Protein 4N68 (pdb70)

Solvent-accessible surface area: 5818 Å² total; per-residue (Å²): 149,6,72,23,23,4,80,97,15,129,21,71,28,69,37,69,37,52,0,52,0,31,13,94,108,14,125,159,107,68,22,213,37,74,0,8,15,0,10,18,14,61,64,185,56,138,96,147,63,38,84,80,45,111,10,170,36,144,68,40,96,21,79,4,89,72,14,84,33,85,15,72,4,26,0,23,0,79,0,21,34,88,77,29,98,5,58,80,7,92,88,26,53,14,56,3,103,140,144

GO terms:
  GO:0005576 extracellular region (C, TAS)
  GO:0005886 plasma membrane (C, TAS)

Structure (mmCIF, N/CA/C/O backbone):
data_4N68
#
_entry.id   4N68
#
_cell.length_a   34.490
_cell.length_b   46.410
_cell.length_c   55.294
_cell.angle_alpha   90.000
_cell.angle_b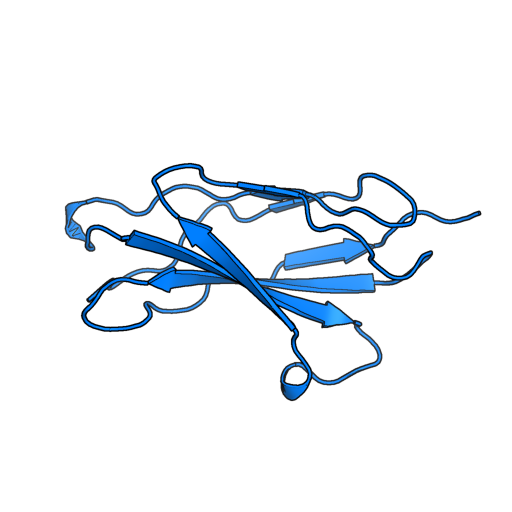eta   98.350
_cell.angle_gamma   90.000
#
_symmetry.space_group_name_H-M   'I 1 2 1'
#
loop_
_entity.id
_entity.type
_entity.pdbx_description
1 polymer Contactin-5
2 non-polymer 'SULFATE ION'
3 water water
#
loop_
_atom_site.group_PDB
_atom_site.id
_atom_site.type_symbol
_atom_site.label_atom_id
_atom_site.label_alt_id
_atom_site.label_comp_id
_atom_site.label_asym_id
_atom_site.label_entity_id
_atom_site.label_seq_id
_atom_site.pdbx_PDB_ins_code
_atom_site.Cartn_x
_atom_site.Cartn_y
_atom_site.Cartn_z
_atom_site.occupancy
_atom_site.B_iso_or_equiv
_atom_site.auth_seq_id
_atom_site.auth_comp_id
_atom_site.auth_asym_id
_atom_site.auth_atom_id
_atom_site.pdbx_PDB_model_num
ATOM 1 N N . GLU A 1 9 ? 29.542 -8.184 8.340 1.00 28.46 874 GLU A N 1
ATOM 2 C CA . GLU A 1 9 ? 28.100 -8.069 8.107 1.00 38.48 874 GLU A CA 1
ATOM 3 C C . GLU A 1 9 ? 27.288 -8.676 9.256 1.00 30.94 874 GLU A C 1
ATOM 4 O O . GLU A 1 9 ? 27.520 -9.814 9.637 1.00 32.52 874 GLU A O 1
ATOM 10 N N . PRO A 1 10 ? 26.342 -7.914 9.833 1.00 23.27 875 PRO A N 1
ATOM 11 C CA . PRO A 1 10 ? 25.590 -8.524 10.943 1.00 26.05 875 PRO A CA 1
ATOM 12 C C . PRO A 1 10 ? 24.760 -9.717 10.471 1.00 23.86 875 PRO A C 1
ATOM 13 O O . PRO A 1 10 ? 24.070 -9.605 9.456 1.00 20.62 875 PRO A O 1
ATOM 17 N N . SER A 1 11 ? 24.843 -10.838 11.186 1.00 20.30 876 SER A N 1
ATOM 18 C CA . SER A 1 11 ? 24.204 -12.073 10.735 1.00 18.17 876 SER A CA 1
ATOM 19 C C . SER A 1 11 ? 22.872 -12.379 11.415 1.00 21.94 876 SER A C 1
ATOM 20 O O . SER A 1 11 ? 22.141 -13.284 10.992 1.00 22.43 876 SER A O 1
ATOM 23 N N . ALA A 1 12 ? 22.561 -11.642 12.475 1.00 16.56 877 ALA A N 1
ATOM 24 C CA . ALA A 1 12 ? 21.356 -11.909 13.235 1.00 14.87 877 ALA A CA 1
ATOM 25 C C . ALA A 1 12 ? 20.649 -10.605 13.529 1.00 13.41 877 ALA A C 1
ATOM 26 O O . ALA A 1 12 ? 21.262 -9.533 13.488 1.00 14.70 877 ALA A O 1
ATOM 28 N N . ALA A 1 13 ? 19.361 -10.718 13.804 1.00 12.96 878 ALA A N 1
ATOM 29 C CA . ALA A 1 13 ? 18.532 -9.594 14.208 1.00 11.75 878 ALA A CA 1
ATOM 30 C C . ALA A 1 13 ? 18.607 -9.430 15.711 1.00 11.18 878 ALA A C 1
ATOM 31 O O . ALA A 1 13 ? 18.946 -10.370 16.425 1.00 13.70 878 ALA A O 1
ATOM 33 N N . PRO A 1 14 ? 18.305 -8.227 16.206 1.00 11.09 879 PRO A N 1
ATOM 34 C CA . PRO A 1 14 ? 18.220 -8.087 17.653 1.00 12.98 879 PRO A CA 1
ATOM 35 C C . PRO A 1 14 ? 17.005 -8.843 18.162 1.00 12.89 879 PRO A C 1
ATOM 36 O O . PRO A 1 14 ? 16.075 -9.092 17.391 1.00 13.96 879 PRO A O 1
ATOM 40 N N . THR A 1 15 ? 17.049 -9.251 19.421 1.00 13.42 880 THR A N 1
ATOM 41 C CA . THR A 1 15 ? 15.979 -10.041 20.017 1.00 12.20 880 THR A CA 1
ATOM 42 C C . THR A 1 15 ? 15.338 -9.247 21.152 1.00 12.16 880 THR A C 1
ATOM 43 O O . THR A 1 15 ? 15.787 -8.148 21.469 1.00 16.18 880 THR A O 1
ATOM 47 N N . ASP A 1 16 ? 14.306 -9.826 21.764 1.00 13.30 881 ASP A N 1
ATOM 48 C CA . ASP A 1 16 ? 13.593 -9.216 22.878 1.00 17.35 881 ASP A CA 1
ATOM 49 C C . ASP A 1 16 ? 13.095 -7.820 22.525 1.00 14.80 881 ASP A C 1
ATOM 50 O O . ASP A 1 16 ? 13.138 -6.901 23.342 1.00 14.46 881 ASP A O 1
ATOM 55 N N . VAL A 1 17 ? 12.616 -7.666 21.298 1.00 10.90 882 VAL A N 1
ATOM 56 C CA . VAL A 1 17 ? 12.219 -6.351 20.826 1.00 11.47 882 VAL A CA 1
ATOM 57 C C . VAL A 1 17 ? 10.853 -6.009 21.388 1.00 13.83 882 VAL A C 1
ATOM 58 O O . VAL A 1 17 ? 9.922 -6.833 21.384 1.00 12.43 882 VAL A O 1
ATOM 62 N N . LYS A 1 18 ? 10.743 -4.786 21.897 1.00 10.63 883 LYS A N 1
ATOM 63 C CA . LYS A 1 18 ? 9.540 -4.351 22.575 1.00 12.20 883 LYS A CA 1
ATOM 64 C C . LYS A 1 18 ? 9.247 -2.934 22.140 1.00 13.47 883 LYS A C 1
ATOM 65 O O . LYS A 1 18 ? 10.174 -2.123 22.011 1.00 12.85 883 LYS A O 1
ATOM 71 N N . ALA A 1 19 ? 7.972 -2.638 21.894 1.00 13.62 884 ALA A N 1
ATOM 72 C CA . ALA A 1 19 ? 7.560 -1.257 21.634 1.00 10.85 884 ALA A CA 1
ATOM 73 C C . ALA A 1 19 ? 6.591 -0.823 22.718 1.00 13.86 884 ALA A C 1
ATOM 74 O O . ALA A 1 19 ? 5.649 -1.553 23.015 1.00 13.26 884 ALA A O 1
ATOM 76 N N . THR A 1 20 ? 6.816 0.354 23.308 1.00 8.43 885 THR A N 1
ATOM 77 C CA . THR A 1 20 ? 6.029 0.783 24.462 1.00 9.55 885 THR A CA 1
ATOM 78 C C . THR A 1 20 ? 5.494 2.188 24.245 1.00 13.10 885 THR A C 1
ATOM 79 O O . THR A 1 20 ? 6.258 3.105 23.947 1.00 11.25 885 THR A O 1
ATOM 83 N N A SER A 1 21 ? 4.186 2.353 24.400 0.77 14.30 886 SER A N 1
ATOM 84 N N B SER A 1 21 ?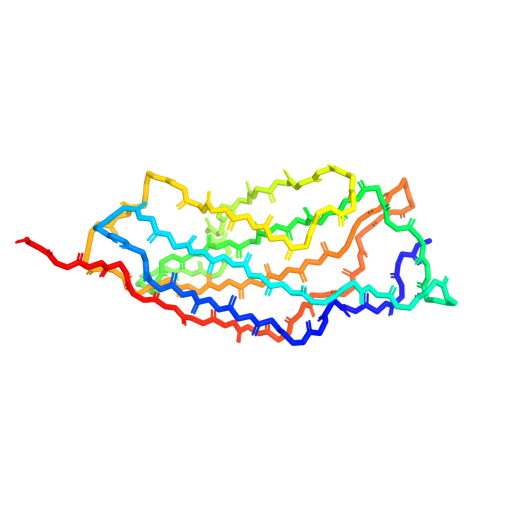 4.186 2.361 24.395 0.23 14.14 886 SER A N 1
ATOM 85 C CA A SER A 1 21 ? 3.566 3.664 24.229 0.77 13.64 886 SER A CA 1
ATOM 86 C CA B SER A 1 21 ? 3.570 3.672 24.218 0.23 14.89 886 SER A CA 1
ATOM 87 C C A SER A 1 21 ? 4.000 4.606 25.345 0.77 17.30 886 SER A C 1
ATOM 88 C C B SER A 1 21 ? 3.971 4.619 25.343 0.23 16.66 886 SER A C 1
ATOM 89 O O A SER A 1 21 ? 3.933 4.251 26.520 0.77 18.79 886 SER A O 1
ATOM 90 O O B SER A 1 21 ? 3.846 4.281 26.519 0.23 18.80 886 SER A O 1
ATOM 95 N N . VAL A 1 22 ? 4.452 5.804 24.982 1.00 15.33 887 VAL A N 1
ATOM 96 C CA . VAL A 1 22 ? 4.905 6.767 25.972 1.00 15.17 887 VAL A CA 1
ATOM 97 C C . VAL A 1 22 ? 3.947 7.953 26.117 1.00 15.61 887 VAL A C 1
ATOM 98 O O . VAL A 1 22 ? 3.610 8.364 27.230 1.00 17.56 887 VAL A O 1
ATOM 102 N N . SER A 1 23 ? 3.508 8.498 24.991 1.00 17.26 888 SER A N 1
ATOM 103 C CA . SER A 1 23 ? 2.647 9.679 25.007 1.00 15.36 888 SER A CA 1
ATOM 104 C C . SER A 1 23 ? 1.887 9.798 23.699 1.00 14.91 888 SER A C 1
ATOM 105 O O . SER A 1 23 ? 1.912 8.887 22.874 1.00 13.23 888 SER A O 1
ATOM 108 N N . VAL A 1 24 ? 1.206 10.923 23.499 1.00 11.29 889 VAL A N 1
ATOM 109 C CA . VAL A 1 24 ? 0.514 11.126 22.237 1.00 11.13 889 VAL A CA 1
ATOM 110 C C . VAL A 1 24 ? 1.460 11.164 21.033 1.00 15.87 889 VAL A C 1
ATOM 111 O O . VAL A 1 24 ? 1.021 11.005 19.902 1.00 15.84 889 VAL A O 1
ATOM 115 N N . SER A 1 25 ? 2.754 11.385 21.254 1.00 12.04 890 SER A N 1
ATOM 116 C CA . SER A 1 25 ? 3.663 11.529 20.122 1.00 11.06 890 SER A CA 1
ATOM 117 C C . SER A 1 25 ? 4.954 10.737 20.251 1.00 10.00 890 SER A C 1
ATOM 118 O O . SER A 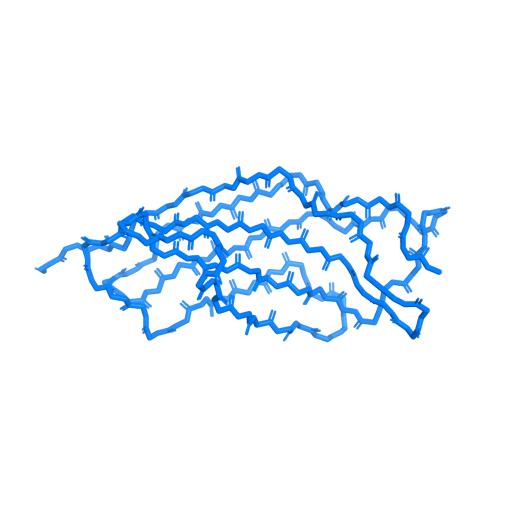1 25 ? 5.860 10.902 19.439 1.00 10.33 890 SER A O 1
ATOM 121 N N A GLU A 1 26 ? 5.038 9.887 21.267 0.66 11.83 891 GLU A N 1
ATOM 122 N N B GLU A 1 26 ? 5.030 9.874 21.261 0.34 12.22 891 GLU A N 1
ATOM 123 C CA A GLU A 1 26 ? 6.271 9.139 21.523 0.66 9.09 891 GLU A CA 1
ATOM 124 C CA B GLU A 1 26 ? 6.273 9.163 21.571 0.34 12.47 891 GLU A CA 1
ATOM 125 C C A GLU A 1 26 ? 6.031 7.662 21.761 0.66 11.61 891 GLU A C 1
ATOM 126 C C B GLU A 1 26 ? 6.068 7.670 21.821 0.34 11.60 891 GLU A C 1
ATOM 127 O O A GLU A 1 26 ? 5.072 7.276 22.426 0.66 10.26 891 GLU A O 1
ATOM 128 O O B GLU A 1 26 ? 5.150 7.278 22.539 0.34 10.57 891 GLU A O 1
ATOM 139 N N . ILE A 1 27 ? 6.940 6.848 21.235 1.00 9.44 892 ILE A N 1
ATOM 140 C CA . ILE A 1 27 ? 6.938 5.402 21.464 1.00 9.85 892 ILE A CA 1
ATOM 141 C C . ILE A 1 27 ? 8.380 4.967 21.698 1.00 9.48 892 ILE A C 1
ATOM 142 O O . ILE A 1 27 ? 9.267 5.382 20.965 1.00 10.27 892 ILE A O 1
ATOM 147 N N . LEU A 1 28 ? 8.590 4.162 22.738 1.00 9.79 893 LEU A N 1
ATOM 148 C CA . LEU A 1 28 ? 9.904 3.642 23.083 1.00 11.60 893 LEU A CA 1
ATOM 149 C C . LEU A 1 28 ? 10.086 2.291 22.421 1.00 12.73 893 LEU A C 1
ATOM 150 O O 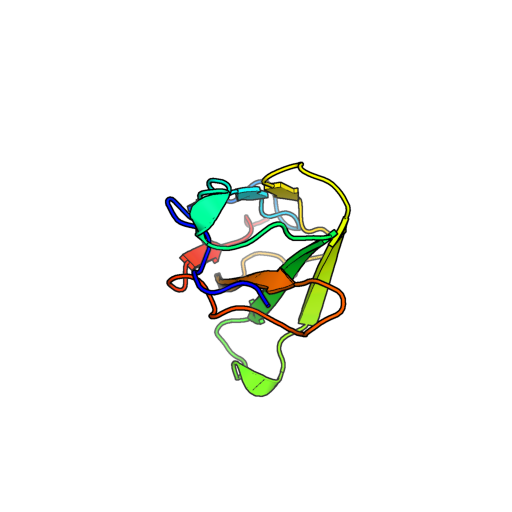. LEU A 1 28 ? 9.224 1.426 22.559 1.00 11.07 893 LEU A O 1
ATOM 155 N N . VAL A 1 29 ? 11.194 2.118 21.697 1.00 9.23 894 VAL A N 1
ATOM 156 C CA . VAL A 1 29 ? 11.536 0.820 21.115 1.00 9.66 894 VAL A CA 1
ATOM 157 C C . VAL A 1 29 ? 12.836 0.352 21.741 1.00 8.48 894 VAL A C 1
ATOM 158 O O . VAL A 1 29 ? 13.807 1.101 21.758 1.00 8.12 894 VAL A O 1
ATOM 162 N N . ALA A 1 30 ? 12.850 -0.873 22.264 1.00 9.88 895 ALA A N 1
ATOM 163 C CA . ALA A 1 30 ? 14.024 -1.402 22.950 1.00 9.09 895 ALA A CA 1
ATOM 164 C C . ALA A 1 30 ? 14.319 -2.814 22.493 1.00 11.59 895 ALA A C 1
ATOM 165 O O . ALA A 1 30 ? 13.431 -3.546 22.077 1.00 11.18 895 ALA A O 1
ATOM 167 N N . TRP A 1 31 ? 15.578 -3.203 22.559 1.00 12.17 896 TRP A N 1
ATOM 168 C CA . TRP A 1 31 ? 15.908 -4.537 22.093 1.00 9.89 896 TRP A CA 1
ATOM 169 C C . TRP A 1 31 ? 17.106 -5.030 22.850 1.00 15.07 896 TRP A C 1
ATOM 170 O O . TRP A 1 31 ? 17.677 -4.304 23.664 1.00 14.47 896 TRP A O 1
ATOM 181 N N . LYS A 1 32 ? 17.469 -6.282 22.600 1.00 13.46 897 LYS A N 1
ATOM 182 C CA . LYS A 1 32 ? 18.673 -6.843 23.175 1.00 15.24 897 LYS A CA 1
ATOM 183 C C . LYS A 1 32 ? 19.757 -6.873 22.102 1.00 19.33 897 LYS A C 1
ATOM 184 O O . LYS A 1 32 ? 19.489 -7.212 20.947 1.00 22.65 897 LYS A O 1
ATOM 190 N N . HIS A 1 33 ? 20.979 -6.528 22.488 1.00 16.72 898 HIS A N 1
ATOM 191 C CA . HIS A 1 33 ? 22.096 -6.541 21.553 1.00 22.93 898 HIS A CA 1
ATOM 192 C C . HIS A 1 33 ? 22.276 -7.927 20.964 1.00 24.06 898 HIS A C 1
ATOM 193 O O . HIS A 1 33 ? 21.799 -8.925 21.513 1.00 28.29 898 HIS A O 1
ATOM 200 N N . ILE A 1 34 ? 22.983 -7.985 19.848 1.00 22.82 899 ILE A N 1
ATOM 201 C CA . ILE A 1 34 ? 23.287 -9.254 19.213 1.00 20.75 899 ILE A CA 1
ATOM 202 C C . ILE A 1 34 ? 24.563 -9.841 19.812 1.00 24.60 899 ILE A C 1
ATOM 203 O O . ILE A 1 34 ? 25.438 -9.097 20.260 1.00 26.36 899 ILE A O 1
ATOM 208 N N . LYS A 1 35 ? 24.658 -11.169 19.842 1.00 23.49 900 LYS A N 1
ATOM 209 C CA . LYS A 1 35 ? 25.886 -11.829 20.281 1.00 31.56 900 LYS A CA 1
ATOM 210 C C . LYS A 1 35 ? 27.045 -11.405 19.386 1.00 28.35 900 LYS A C 1
ATOM 211 O O . LYS A 1 35 ? 26.872 -11.284 18.175 1.00 27.88 900 LYS A O 1
ATOM 217 N N . GLU A 1 36 ? 28.216 -11.179 19.981 1.00 32.26 901 GLU A N 1
ATOM 218 C CA . GLU A 1 36 ? 29.371 -10.679 19.235 1.00 36.95 901 GLU A CA 1
ATOM 219 C C . GLU A 1 36 ? 29.829 -11.667 18.163 1.00 37.71 901 GLU A C 1
ATOM 220 O O . GLU A 1 36 ? 30.388 -11.267 17.142 1.00 44.45 901 GLU A O 1
ATOM 226 N N . SER A 1 37 ? 29.585 -12.955 18.396 1.00 30.83 902 SER A N 1
ATOM 227 C CA . SER A 1 37 ? 29.925 -13.987 17.418 1.00 24.08 902 SER A CA 1
ATOM 228 C C . SER A 1 37 ? 29.040 -13.888 16.168 1.00 23.33 902 SER A C 1
ATOM 229 O O . SER A 1 37 ? 29.288 -14.559 15.173 1.00 24.24 902 SER A O 1
ATOM 232 N N . LEU A 1 38 ? 28.022 -13.035 16.217 1.00 23.81 903 LEU A N 1
ATOM 233 C CA . LEU A 1 38 ? 27.141 -12.820 15.071 1.00 28.35 903 LEU A CA 1
ATOM 234 C C . LEU A 1 38 ? 27.417 -11.487 14.384 1.00 31.99 903 LEU A C 1
ATOM 235 O O . LEU A 1 38 ? 26.789 -11.151 13.381 1.00 31.29 903 LEU A O 1
ATOM 240 N N . GLY A 1 39 ? 28.361 -10.735 14.937 1.00 30.51 904 GLY A N 1
ATOM 241 C CA . GLY A 1 39 ? 28.827 -9.516 14.306 1.00 37.00 904 GLY A CA 1
ATOM 242 C C . GLY A 1 39 ? 28.813 -8.350 15.270 1.00 33.39 904 GLY A C 1
ATOM 243 O O . GLY A 1 39 ? 28.138 -8.405 16.301 1.00 24.42 904 GLY A O 1
ATOM 244 N N . ARG A 1 40 ? 29.559 -7.299 14.937 1.00 32.57 905 ARG A N 1
ATOM 245 C CA . ARG A 1 40 ? 29.597 -6.093 15.757 1.00 27.62 905 ARG A CA 1
ATOM 246 C C . ARG A 1 40 ? 29.079 -4.897 14.962 1.00 22.88 905 ARG A C 1
ATOM 247 O O . ARG A 1 40 ? 29.735 -4.433 14.027 1.00 24.33 905 ARG A O 1
ATOM 255 N N . PRO A 1 41 ? 27.885 -4.406 15.326 1.00 16.16 906 PRO A N 1
ATOM 256 C CA . PRO A 1 41 ? 27.231 -3.298 14.620 1.00 17.19 906 PRO A CA 1
ATOM 257 C C . PRO A 1 41 ? 27.829 -1.933 14.917 1.00 15.60 906 PRO A C 1
ATOM 258 O O . PRO A 1 41 ? 28.389 -1.728 15.994 1.00 15.66 906 PRO A O 1
ATOM 262 N N . GLN A 1 42 ? 27.702 -1.014 13.968 1.00 14.51 907 GLN A N 1
ATOM 263 C CA . GLN A 1 42 ? 27.976 0.395 14.244 1.00 15.29 907 GLN A CA 1
ATOM 264 C C . GLN A 1 42 ? 26.735 0.990 14.900 1.00 15.14 907 GLN A C 1
ATOM 265 O O . GLN A 1 42 ? 26.806 2.002 15.588 1.00 17.85 907 GLN A O 1
ATOM 271 N N . GLY A 1 43 ? 25.590 0.341 14.710 1.00 13.26 908 GLY A N 1
ATOM 272 C CA . GLY A 1 43 ? 24.353 0.845 15.281 1.00 12.61 908 GLY A CA 1
ATOM 273 C C . GLY A 1 43 ? 23.153 0.043 14.811 1.00 13.45 908 GLY A C 1
ATOM 274 O O . GLY A 1 43 ? 23.305 -1.010 14.207 1.00 12.22 908 GLY A O 1
ATOM 275 N N . PHE A 1 44 ? 21.958 0.563 15.065 1.00 10.82 909 PHE A N 1
ATOM 276 C CA . PHE A 1 44 ? 20.742 -0.104 14.617 1.00 9.86 909 PHE A CA 1
ATOM 277 C C . PHE A 1 44 ? 19.864 0.853 13.848 1.00 13.97 909 PHE A C 1
ATOM 278 O O . PHE A 1 44 ? 19.882 2.058 14.093 1.00 16.81 909 PHE A O 1
ATOM 286 N N . GLU A 1 45 ? 19.114 0.317 12.893 1.00 10.20 910 GLU A N 1
ATOM 287 C CA . GLU A 1 45 ? 18.144 1.120 12.183 1.00 9.58 910 GLU A CA 1
ATOM 288 C C . GLU A 1 45 ? 16.756 0.677 12.591 1.00 13.42 910 GLU A C 1
ATOM 289 O O . GLU A 1 45 ? 16.446 -0.508 12.529 1.00 12.07 910 GLU A O 1
ATOM 295 N N . VAL A 1 46 ? 15.918 1.630 12.986 1.00 9.03 911 VAL A N 1
ATOM 296 C CA . VAL A 1 46 ? 14.544 1.291 13.328 1.00 9.41 911 VAL A CA 1
ATOM 297 C C . VAL A 1 46 ? 13.640 1.785 12.218 1.00 10.68 911 VAL A C 1
ATOM 298 O O . VAL A 1 46 ? 13.628 2.960 11.906 1.00 13.37 911 VAL A O 1
ATOM 302 N N . GLY A 1 47 ? 12.917 0.868 11.592 1.00 10.71 912 GLY A N 1
ATOM 303 C CA . GLY A 1 47 ? 11.945 1.236 10.584 1.00 10.51 912 GLY A CA 1
ATOM 304 C C . GLY A 1 47 ? 10.573 1.258 11.233 1.00 14.38 912 GLY A C 1
ATOM 305 O O . GLY A 1 47 ? 10.212 0.348 11.996 1.00 12.24 912 GLY A O 1
ATOM 306 N N . TYR A 1 48 ? 9.801 2.298 10.941 1.00 10.53 913 TYR A N 1
ATOM 307 C CA . TYR A 1 48 ? 8.487 2.421 11.540 1.00 14.72 913 TYR A CA 1
ATOM 308 C C . TYR A 1 48 ? 7.471 2.994 10.569 1.00 13.07 913 TYR A C 1
ATOM 309 O O . TYR A 1 48 ? 7.786 3.873 9.777 1.00 13.05 913 TYR A O 1
ATOM 318 N N . TRP A 1 49 ? 6.251 2.476 10.642 1.00 12.09 914 TRP A N 1
ATOM 319 C CA . TRP A 1 49 ? 5.193 2.899 9.735 1.00 14.13 914 TRP A CA 1
ATOM 320 C C . TRP A 1 49 ? 3.837 2.860 10.427 1.00 17.31 914 TRP A C 1
ATOM 321 O O . TRP A 1 49 ? 3.605 2.055 11.325 1.00 12.69 914 TRP A O 1
ATOM 332 N N . LYS A 1 50 ? 2.951 3.772 10.033 1.00 15.28 915 LYS A N 1
ATOM 333 C CA . LYS A 1 50 ? 1.602 3.776 10.566 1.00 15.69 915 LYS A CA 1
ATOM 334 C C . LYS A 1 50 ? 0.847 2.571 10.030 1.00 16.12 915 LYS A C 1
ATOM 335 O O . LYS A 1 50 ? 1.032 2.177 8.881 1.00 17.22 915 LYS A O 1
ATOM 341 N N . ASP A 1 51 ? -0.034 2.010 10.848 1.00 15.70 916 ASP A N 1
ATOM 342 C CA . ASP A 1 51 ? -0.794 0.850 10.429 1.00 17.40 916 ASP A CA 1
ATOM 343 C C . ASP A 1 51 ? -1.600 1.109 9.155 1.00 20.92 916 ASP A C 1
ATOM 344 O O . ASP A 1 51 ? -1.724 0.234 8.298 1.00 20.55 916 ASP A O 1
ATOM 349 N N . MET A 1 52 ? -2.150 2.311 9.017 1.00 19.89 917 MET A N 1
ATOM 350 C CA . MET A 1 52 ? -3.019 2.585 7.881 1.00 24.60 917 MET A CA 1
ATOM 351 C C . MET A 1 52 ? -2.223 2.861 6.602 1.00 30.19 917 MET A C 1
ATOM 352 O O . MET A 1 52 ? -2.798 3.167 5.560 1.00 37.59 917 MET A O 1
ATOM 357 N N . GLU A 1 53 ? -0.904 2.734 6.681 1.00 29.85 918 GLU A N 1
ATOM 358 C CA . GLU A 1 53 ? -0.046 2.865 5.506 1.00 39.35 918 GLU A CA 1
ATOM 359 C C . GLU A 1 53 ? 0.833 1.617 5.334 1.00 38.84 918 GLU A C 1
ATOM 360 O O . GLU A 1 53 ? 0.929 0.787 6.236 1.00 33.39 918 GLU A O 1
ATOM 366 N N . GLN A 1 54 ? 1.452 1.482 4.165 1.00 45.80 919 GLN A N 1
ATOM 367 C CA . GLN A 1 54 ? 2.232 0.291 3.833 1.00 49.42 919 GLN A CA 1
ATOM 368 C C . GLN A 1 54 ? 3.578 0.270 4.536 1.00 46.05 919 GLN A C 1
ATOM 369 O O . GLN A 1 54 ? 4.074 1.299 4.964 1.00 46.89 919 GLN A O 1
ATOM 375 N N . GLU A 1 55 ? 4.181 -0.906 4.645 1.00 36.06 920 GLU A N 1
ATOM 376 C CA . GLU A 1 55 ? 5.497 -1.019 5.267 1.00 39.27 920 GLU A CA 1
ATOM 377 C C . GLU A 1 55 ? 6.543 -0.346 4.380 1.00 48.58 920 GLU A C 1
ATOM 378 O O . GLU A 1 55 ? 7.639 -0.026 4.818 1.00 50.70 920 GLU A O 1
ATOM 384 N N . ASP A 1 56 ? 6.175 -0.102 3.128 1.00 55.36 921 ASP A N 1
ATOM 385 C CA . ASP A 1 56 ? 7.075 0.491 2.147 1.00 57.83 921 ASP A CA 1
ATOM 386 C C . ASP A 1 56 ? 7.070 2.011 2.220 1.00 54.63 921 ASP A C 1
ATOM 387 O O . ASP A 1 56 ? 7.698 2.679 1.405 1.00 54.99 921 ASP A O 1
ATOM 392 N N . THR A 1 57 ? 6.303 2.546 3.166 1.00 53.09 922 THR A N 1
ATOM 393 C CA . THR A 1 57 ? 6.281 3.987 3.403 1.00 51.72 922 THR A CA 1
ATOM 394 C C . THR A 1 57 ? 7.131 4.290 4.630 1.00 39.88 922 THR A C 1
ATOM 395 O O . THR A 1 57 ? 7.297 5.444 5.008 1.00 34.95 922 THR A O 1
ATOM 399 N N . ALA A 1 58 ? 7.684 3.232 5.220 1.00 31.99 923 ALA A N 1
ATOM 400 C CA . ALA A 1 58 ? 8.370 3.316 6.505 1.00 24.92 923 ALA A CA 1
ATOM 401 C C . ALA A 1 58 ? 9.397 4.430 6.595 1.00 28.81 923 ALA A C 1
ATOM 402 O O . ALA A 1 58 ? 10.192 4.632 5.672 1.00 31.79 923 ALA A O 1
ATOM 404 N N . GLU A 1 59 ? 9.353 5.168 7.698 1.00 23.00 924 GLU A N 1
ATOM 405 C CA . GLU A 1 59 ? 10.428 6.085 8.020 1.00 15.63 924 GLU A CA 1
ATOM 406 C C . GLU A 1 59 ? 11.502 5.302 8.771 1.00 13.97 924 GLU A C 1
ATOM 407 O O . GLU A 1 59 ? 11.223 4.237 9.327 1.00 12.71 924 GLU A O 1
ATOM 413 N N . THR A 1 60 ? 12.726 5.816 8.787 1.00 16.19 925 THR A N 1
ATOM 414 C CA . THR A 1 60 ? 13.787 5.143 9.523 1.00 12.95 925 THR A CA 1
ATOM 415 C C . THR A 1 60 ? 14.538 6.112 10.429 1.00 13.11 925 THR A C 1
ATOM 416 O O . THR A 1 60 ? 14.723 7.286 10.102 1.00 15.92 925 THR A O 1
ATOM 420 N N . VAL A 1 61 ? 14.952 5.591 11.576 1.00 15.91 926 VAL A N 1
ATOM 421 C CA . VAL A 1 61 ? 15.858 6.271 12.480 1.00 13.78 926 VAL A CA 1
ATOM 422 C C . VAL A 1 61 ? 17.059 5.363 12.700 1.00 15.80 926 VAL A C 1
ATOM 423 O O . VAL A 1 61 ? 16.888 4.169 12.892 1.00 13.94 926 VAL A O 1
ATOM 427 N N . LYS A 1 62 ? 18.268 5.916 12.659 1.00 13.91 927 LYS A N 1
ATOM 428 C CA . LYS A 1 62 ? 19.451 5.121 12.986 1.00 14.14 927 LYS A CA 1
ATOM 429 C C . LYS A 1 62 ? 19.980 5.523 14.351 1.00 20.51 927 LYS A C 1
ATOM 430 O O . LYS A 1 62 ? 20.010 6.707 14.704 1.00 21.59 927 LYS A O 1
ATOM 436 N N . THR A 1 63 ? 20.380 4.535 15.128 1.00 17.54 928 THR A N 1
ATOM 437 C CA . THR A 1 63 ? 21.179 4.817 16.299 1.00 20.09 928 THR A CA 1
ATOM 438 C C . THR A 1 63 ? 22.622 4.579 15.930 1.00 24.19 928 THR A C 1
ATOM 439 O O . THR A 1 63 ? 22.933 4.027 14.874 1.00 19.00 928 THR A O 1
ATOM 443 N N . ARG A 1 64 ? 23.506 4.983 16.823 1.00 20.97 929 ARG A N 1
ATOM 444 C CA . ARG A 1 64 ? 24.907 4.772 16.618 1.00 19.09 929 ARG A CA 1
ATOM 445 C C . ARG A 1 64 ? 25.529 4.513 17.974 1.00 23.29 929 ARG A C 1
ATOM 446 O O . ARG A 1 64 ? 25.272 5.254 18.921 1.00 28.73 929 ARG A O 1
ATOM 454 N N . GLY A 1 65 ? 26.345 3.471 18.070 1.00 17.97 930 GLY A N 1
ATOM 455 C CA . GLY A 1 65 ? 26.922 3.088 19.345 1.00 24.41 930 GLY A CA 1
ATOM 456 C C . GLY A 1 65 ? 26.182 1.885 19.887 1.00 23.96 930 GLY A C 1
ATOM 457 O O . GLY A 1 65 ? 25.445 1.242 19.144 1.00 22.75 930 GLY A O 1
ATOM 458 N N . ASN A 1 66 ? 26.347 1.586 21.173 1.00 23.93 931 ASN A N 1
ATOM 459 C CA . ASN A 1 66 ? 25.773 0.352 21.709 1.00 30.58 931 ASN A CA 1
ATOM 460 C C . ASN A 1 66 ? 24.484 0.505 22.531 1.00 31.20 931 ASN A C 1
ATOM 461 O O . ASN A 1 66 ? 24.096 -0.421 23.242 1.00 35.47 931 ASN A O 1
ATOM 466 N N . GLU A 1 67 ? 23.801 1.640 22.443 1.00 29.70 932 GLU A N 1
ATOM 467 C CA . GLU A 1 67 ? 22.552 1.743 23.191 1.00 29.17 932 GLU A CA 1
ATOM 468 C C . GLU A 1 67 ? 21.497 0.905 22.472 1.00 24.51 932 GLU A C 1
ATOM 469 O O . GLU A 1 67 ? 21.433 0.877 21.241 1.00 33.72 932 GLU A O 1
ATOM 475 N N . SER A 1 68 ? 20.703 0.191 23.257 1.00 20.23 933 SER A N 1
ATOM 476 C CA . SER A 1 68 ? 19.739 -0.753 22.724 1.00 12.27 933 SER A CA 1
ATOM 477 C C . SER A 1 68 ? 18.304 -0.244 22.835 1.00 14.91 933 SER A C 1
ATOM 478 O O . SER A 1 68 ? 17.382 -1.008 23.118 1.00 13.46 933 SER A O 1
ATOM 481 N N . PHE A 1 69 ? 18.113 1.050 22.609 1.00 15.92 934 PHE A N 1
ATOM 482 C CA . PHE A 1 69 ? 16.762 1.585 22.556 1.00 11.40 934 PHE A CA 1
ATOM 483 C C . PHE A 1 69 ? 16.738 2.928 21.862 1.00 10.46 934 PHE A C 1
ATOM 484 O O . PHE A 1 69 ? 17.762 3.599 21.732 1.00 15.80 934 PHE A O 1
ATOM 492 N N . VAL A 1 70 ? 15.549 3.329 21.444 1.00 9.94 935 VAL A N 1
ATOM 493 C CA . VAL A 1 70 ? 15.389 4.674 20.947 1.00 11.67 935 VAL A CA 1
ATOM 494 C C . VAL A 1 70 ? 13.981 5.128 21.284 1.00 10.49 935 VAL A C 1
ATOM 495 O O . VAL A 1 70 ? 13.044 4.329 21.279 1.00 10.11 935 VAL A O 1
ATOM 499 N N . ILE A 1 71 ? 13.839 6.401 21.631 1.00 9.08 936 ILE A N 1
ATOM 500 C CA . ILE A 1 71 ? 12.512 6.961 21.834 1.00 8.43 936 ILE A CA 1
ATOM 501 C C . ILE A 1 71 ? 12.163 7.761 20.597 1.00 9.65 936 ILE A C 1
ATOM 502 O O . ILE A 1 71 ? 12.791 8.777 20.305 1.00 13.30 936 ILE A O 1
ATOM 507 N N . LEU A 1 72 ? 11.199 7.259 19.838 1.00 11.47 937 LEU A N 1
ATOM 508 C CA . LEU A 1 72 ? 10.784 7.900 18.607 1.00 10.24 937 LEU A CA 1
ATOM 509 C C . LEU A 1 72 ? 9.829 9.038 18.914 1.00 11.53 937 LEU A C 1
ATOM 510 O O . LEU A 1 72 ? 8.891 8.875 19.691 1.00 17.64 937 LEU A O 1
ATOM 515 N N . THR A 1 73 ? 10.092 10.190 18.308 1.00 11.31 938 THR A N 1
ATOM 516 C CA . THR A 1 73 ? 9.327 11.389 18.602 1.00 9.26 938 THR A CA 1
ATOM 517 C C . THR A 1 73 ? 8.616 11.919 17.370 1.00 11.17 938 THR A C 1
ATOM 518 O O . THR A 1 73 ? 8.916 11.540 16.239 1.00 12.87 938 THR A O 1
ATOM 522 N N . GLY A 1 74 ? 7.677 12.823 17.603 1.00 9.50 939 GLY A N 1
ATOM 523 C CA . GLY A 1 74 ? 6.957 13.463 16.516 1.00 11.56 939 GLY A CA 1
ATOM 524 C C . GLY A 1 74 ? 5.966 12.547 15.830 1.00 8.93 939 GLY A C 1
ATOM 525 O O . GLY A 1 74 ? 5.621 12.760 14.668 1.00 10.66 939 GLY A O 1
ATOM 526 N N . LEU A 1 75 ? 5.485 11.544 16.559 1.00 10.66 940 LEU A N 1
ATOM 527 C CA . LEU A 1 75 ? 4.554 10.579 15.992 1.00 12.73 940 LEU A CA 1
ATOM 528 C C . LEU A 1 75 ? 3.131 11.112 16.015 1.00 12.50 940 LEU A C 1
ATOM 529 O O . LEU A 1 75 ? 2.807 12.028 16.790 1.00 13.65 940 LEU A O 1
ATOM 534 N N . GLU A 1 76 ? 2.296 10.557 15.141 1.00 10.79 941 GLU A N 1
ATOM 535 C CA . GLU A 1 76 ? 0.897 10.942 15.065 1.00 14.30 941 GLU A CA 1
ATOM 536 C C . GLU A 1 76 ? 0.152 10.401 16.280 1.00 14.70 941 GLU A C 1
ATOM 537 O O . GLU A 1 76 ? 0.385 9.267 16.700 1.00 13.24 941 GLU A O 1
ATOM 543 N N . GLY A 1 77 ? -0.726 11.222 16.856 1.00 8.88 942 GLY A N 1
ATOM 544 C CA . GLY A 1 77 ? -1.474 10.844 18.037 1.00 8.71 942 GLY A CA 1
ATOM 545 C C . GLY A 1 77 ? -2.512 9.779 17.728 1.00 9.00 942 GLY A C 1
ATOM 546 O O . GLY A 1 77 ? -2.984 9.663 16.586 1.00 12.65 942 GLY A O 1
ATOM 547 N N . ASN A 1 78 ? -2.864 9.012 18.754 1.00 9.14 943 ASN A N 1
ATOM 548 C CA . ASN A 1 78 ? -3.870 7.945 18.658 1.00 10.60 943 ASN A CA 1
ATOM 549 C C . ASN A 1 78 ? -3.678 7.079 17.417 1.00 13.54 943 ASN A C 1
ATOM 550 O O . ASN A 1 78 ? -4.619 6.854 16.644 1.00 10.53 943 ASN A O 1
ATOM 555 N N . THR A 1 79 ? -2.455 6.588 17.234 1.00 11.40 944 THR A N 1
ATOM 556 C CA . THR A 1 79 ? -2.101 5.875 16.015 1.00 11.48 944 THR A CA 1
ATOM 557 C C . THR A 1 79 ? -1.315 4.594 16.292 1.00 12.58 944 THR A C 1
ATOM 558 O O . THR A 1 79 ? -0.317 4.597 17.014 1.00 11.25 944 THR A O 1
ATOM 562 N N . LEU A 1 80 ? -1.790 3.500 15.708 1.00 9.77 945 LEU A N 1
ATOM 563 C CA . LEU A 1 80 ? -1.084 2.219 15.739 1.00 11.02 945 LEU A CA 1
ATOM 564 C C . LEU A 1 80 ? 0.147 2.240 14.826 1.00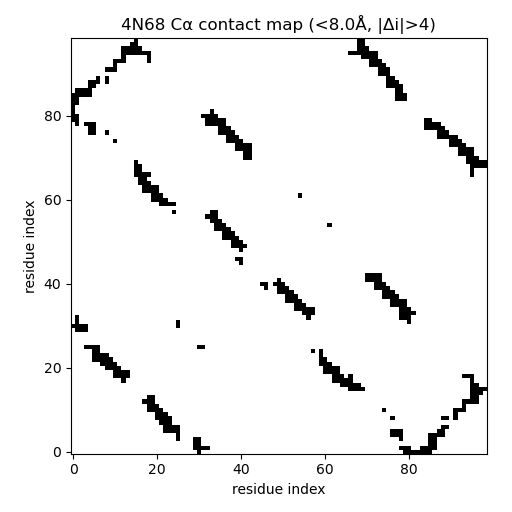 9.73 945 LEU A C 1
ATOM 565 O O . LEU A 1 80 ? 0.017 2.430 13.614 1.00 9.84 945 LEU A O 1
ATOM 570 N N . TYR A 1 81 ? 1.332 2.052 15.411 1.00 9.87 946 TYR A N 1
ATOM 571 C CA . TYR A 1 81 ? 2.586 2.004 14.656 1.00 8.17 946 TYR A CA 1
ATOM 572 C C . TYR A 1 81 ? 3.166 0.614 14.683 1.00 8.38 946 TYR A C 1
ATOM 573 O O . TYR A 1 81 ? 2.969 -0.124 15.648 1.00 11.12 946 TYR A O 1
ATOM 582 N N . HIS A 1 82 ? 3.887 0.275 13.620 1.00 9.23 947 HIS A N 1
ATOM 583 C CA . HIS A 1 82 ? 4.645 -0.975 13.549 1.00 11.86 947 HIS A CA 1
ATOM 584 C C . HIS A 1 82 ? 6.117 -0.661 13.425 1.00 12.73 947 HIS A C 1
ATOM 585 O O . HIS A 1 82 ? 6.475 0.347 12.830 1.00 10.70 947 HIS A O 1
ATOM 592 N N . PHE A 1 83 ? 6.966 -1.542 13.958 1.00 10.40 948 PHE A N 1
ATOM 593 C CA . PHE A 1 83 ? 8.401 -1.296 14.019 1.00 9.20 948 PHE A CA 1
ATOM 594 C C . PHE A 1 83 ? 9.187 -2.559 13.708 1.00 8.24 948 PHE A C 1
ATOM 595 O O . PHE A 1 83 ? 8.777 -3.637 14.104 1.00 8.78 948 PHE A O 1
ATOM 603 N N . THR A 1 84 ? 10.313 -2.413 13.033 1.00 8.24 949 THR A N 1
ATOM 604 C CA . THR A 1 84 ? 11.306 -3.493 13.004 1.00 8.64 949 THR A CA 1
ATOM 605 C C . THR A 1 84 ? 12.665 -2.855 13.288 1.00 15.50 949 THR A C 1
ATOM 606 O O . THR A 1 84 ? 12.831 -1.653 13.085 1.00 12.57 949 THR A O 1
ATOM 610 N N . VAL A 1 85 ? 13.632 -3.650 13.745 1.00 9.04 950 VAL A N 1
ATOM 611 C CA . VAL A 1 85 ? 14.964 -3.135 14.057 1.00 8.36 950 VAL A CA 1
ATOM 612 C C . VAL A 1 85 ? 15.990 -4.015 13.391 1.00 11.04 950 VAL A C 1
ATOM 613 O O . VAL A 1 85 ? 15.872 -5.226 13.442 1.00 9.53 950 VAL A O 1
ATOM 617 N N . ARG A 1 86 ? 17.002 -3.427 12.772 1.00 9.42 951 ARG A N 1
ATOM 618 C CA . ARG A 1 86 ? 18.077 -4.266 12.268 1.00 9.88 951 ARG A CA 1
ATOM 619 C C . ARG A 1 86 ? 19.420 -3.638 12.574 1.00 10.39 951 ARG A C 1
ATOM 620 O O . ARG A 1 86 ? 19.542 -2.422 12.611 1.00 11.24 951 ARG A O 1
ATOM 628 N N . ALA A 1 87 ? 20.426 -4.466 12.809 1.00 10.66 952 ALA A N 1
ATOM 629 C CA . ALA A 1 87 ? 21.783 -3.948 12.973 1.00 11.14 952 ALA A CA 1
ATOM 630 C C . ALA A 1 87 ? 22.336 -3.488 11.636 1.00 11.97 952 ALA A C 1
ATOM 631 O O . ALA A 1 87 ? 21.850 -3.877 10.584 1.00 13.11 952 ALA A O 1
ATOM 633 N N . TYR A 1 88 ? 23.346 -2.621 11.673 1.00 12.13 953 TYR A N 1
ATOM 634 C CA . TYR A 1 88 ? 24.062 -2.260 10.460 1.00 21.79 953 TYR A CA 1
ATOM 635 C C . TYR A 1 88 ? 25.529 -2.042 10.801 1.00 14.44 953 TYR A C 1
ATOM 636 O O . TYR A 1 88 ? 25.870 -1.717 11.940 1.00 13.89 953 TYR A O 1
ATOM 645 N N . ASN A 1 89 ? 26.390 -2.261 9.818 1.00 14.98 954 ASN A N 1
ATOM 646 C CA . ASN A 1 89 ? 27.758 -1.785 9.896 1.00 17.32 954 ASN A CA 1
ATOM 647 C C . ASN A 1 89 ? 28.210 -1.431 8.497 1.00 21.69 954 ASN A C 1
ATOM 648 O O . ASN A 1 89 ? 27.382 -1.323 7.592 1.00 21.92 954 ASN A O 1
ATOM 653 N N . GLY A 1 90 ? 29.519 -1.270 8.322 1.00 20.39 955 GLY A N 1
ATOM 654 C CA . GLY A 1 90 ? 30.092 -0.914 7.035 1.00 24.56 955 GLY A CA 1
ATOM 655 C C . GLY A 1 90 ? 29.771 -1.890 5.923 1.00 25.94 955 GLY A C 1
ATOM 656 O O . GLY A 1 90 ? 29.710 -1.513 4.755 1.00 27.13 955 GLY A O 1
ATOM 657 N N . ALA A 1 91 ? 29.560 -3.150 6.285 1.00 24.73 956 ALA A N 1
ATOM 658 C CA . ALA A 1 91 ? 29.356 -4.199 5.295 1.00 29.90 956 ALA A CA 1
ATOM 659 C C . ALA A 1 91 ? 27.891 -4.326 4.873 1.00 31.68 956 ALA A C 1
ATOM 660 O O . ALA A 1 91 ? 27.581 -5.003 3.894 1.00 37.96 956 ALA A O 1
ATOM 662 N N . GLY A 1 92 ? 26.990 -3.676 5.607 1.00 27.85 957 GLY A N 1
ATOM 663 C CA . GLY A 1 92 ? 25.578 -3.707 5.259 1.00 30.09 957 GLY A CA 1
ATOM 664 C C . GLY A 1 92 ? 24.626 -3.885 6.430 1.00 22.74 957 GLY A C 1
ATOM 665 O O . GLY A 1 92 ? 25.028 -3.812 7.595 1.00 18.25 957 GLY A O 1
ATOM 666 N N . TYR A 1 93 ? 23.355 -4.133 6.116 1.00 18.68 958 TYR A N 1
ATOM 667 C CA . TYR A 1 93 ? 22.331 -4.334 7.133 1.00 17.13 958 TYR A CA 1
ATOM 668 C C . TYR A 1 93 ? 22.140 -5.802 7.467 1.00 19.29 958 TYR A C 1
ATOM 669 O O . TYR A 1 93 ? 22.214 -6.665 6.591 1.00 19.34 958 TYR A O 1
ATOM 678 N N . GLY A 1 94 ? 21.866 -6.075 8.734 1.00 15.20 959 GLY A N 1
ATOM 679 C CA . GLY A 1 94 ? 21.554 -7.421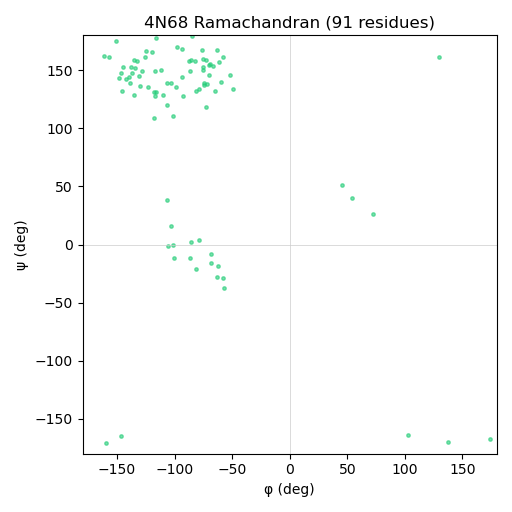 9.163 1.00 14.81 959 GLY A CA 1
ATOM 680 C C . GLY A 1 94 ? 20.082 -7.680 8.945 1.00 16.58 959 GLY A C 1
ATOM 681 O O . GLY A 1 94 ? 19.344 -6.800 8.494 1.00 12.70 959 GLY A O 1
ATOM 682 N N . PRO A 1 95 ? 19.635 -8.891 9.277 1.00 15.69 960 PRO A N 1
ATOM 683 C CA . PRO A 1 95 ? 18.208 -9.172 9.125 1.00 11.72 960 PRO A CA 1
ATOM 684 C C . PRO A 1 95 ? 17.353 -8.350 10.090 1.00 10.72 960 PRO A C 1
ATOM 685 O O . PRO A 1 95 ? 17.827 -7.983 11.167 1.00 9.67 960 PRO A O 1
ATOM 689 N N . PRO A 1 96 ? 16.096 -8.087 9.720 1.00 14.00 961 PRO A N 1
ATOM 690 C CA . PRO A 1 96 ? 15.207 -7.356 10.625 1.00 11.54 961 PRO A CA 1
ATOM 691 C C . PRO A 1 96 ? 14.697 -8.204 11.780 1.00 8.85 961 PRO A C 1
ATOM 692 O O . PRO A 1 96 ? 14.492 -9.412 11.616 1.00 10.92 961 PRO A O 1
ATOM 696 N N . SER A 1 97 ? 14.441 -7.553 12.913 1.00 10.91 962 SER A N 1
ATOM 697 C CA . SER A 1 97 ? 13.753 -8.186 14.038 1.00 12.19 962 SER A CA 1
ATOM 698 C C . SER A 1 97 ? 12.334 -8.600 13.694 1.00 9.73 962 SER A C 1
ATOM 699 O O . SER A 1 97 ? 11.778 -8.178 12.676 1.00 10.76 962 SER A O 1
ATOM 702 N N . SER A 1 98 ? 11.755 -9.412 14.576 1.00 11.89 963 SER A N 1
ATOM 703 C CA . SER A 1 98 ? 10.320 -9.609 14.590 1.00 13.56 963 SER A CA 1
ATOM 704 C C . SER A 1 98 ? 9.690 -8.231 14.639 1.00 13.67 963 SER A C 1
ATOM 705 O O . SER A 1 98 ? 10.251 -7.306 15.238 1.00 11.73 963 SER A O 1
ATOM 708 N N . GLU A 1 99 ? 8.547 -8.086 13.987 1.00 10.89 964 GLU A N 1
ATOM 709 C CA . GLU A 1 99 ? 7.804 -6.829 14.012 1.00 9.12 964 GLU A CA 1
ATOM 710 C C . GLU A 1 99 ? 7.111 -6.634 15.356 1.00 12.24 964 GLU A C 1
ATO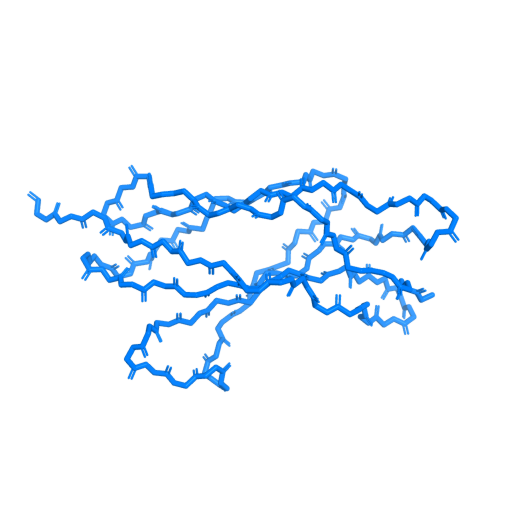M 711 O O . GLU A 1 99 ? 6.527 -7.573 15.904 1.00 15.65 964 GLU A O 1
ATOM 717 N N . VAL A 1 100 ? 7.162 -5.421 15.901 1.00 11.05 965 VAL A N 1
ATOM 718 C CA . VAL A 1 100 ? 6.415 -5.137 17.118 1.00 9.25 965 VAL A CA 1
ATOM 719 C C . VAL A 1 100 ? 5.533 -3.929 16.865 1.00 8.02 965 VAL A C 1
ATOM 720 O O . VAL A 1 100 ? 5.752 -3.199 15.906 1.00 9.84 965 VAL A O 1
ATOM 724 N N . SER A 1 101 ? 4.521 -3.748 17.705 1.00 8.88 966 SER A N 1
ATOM 725 C CA . SER A 1 101 ? 3.570 -2.645 17.494 1.00 9.28 966 SER A CA 1
ATOM 726 C C . SER A 1 101 ? 3.219 -1.964 18.804 1.00 11.62 966 SER A C 1
ATOM 727 O O . SER A 1 101 ? 3.239 -2.590 19.861 1.00 14.40 966 SER A O 1
ATOM 730 N N . ALA A 1 102 ? 2.868 -0.684 18.725 1.00 10.55 967 ALA A N 1
ATOM 731 C CA . ALA A 1 102 ? 2.329 0.034 19.867 1.00 9.08 967 ALA A CA 1
ATOM 732 C C . ALA A 1 102 ? 1.541 1.201 19.318 1.00 9.10 967 ALA A C 1
ATOM 733 O O . ALA A 1 102 ? 1.726 1.576 18.164 1.00 11.50 967 ALA A O 1
ATOM 735 N N . THR A 1 103 ? 0.660 1.751 20.146 1.00 13.29 968 THR A N 1
ATOM 736 C CA . THR A 1 103 ? -0.191 2.867 19.748 1.00 10.59 968 THR A CA 1
ATOM 737 C C . THR A 1 103 ? 0.135 4.092 20.564 1.00 13.31 968 THR A C 1
ATOM 738 O O . THR A 1 103 ? 0.191 4.020 21.787 1.00 15.38 968 THR A O 1
ATOM 742 N N . THR A 1 104 ? 0.317 5.228 19.903 1.00 14.73 969 THR A N 1
ATOM 743 C CA . THR A 1 104 ? 0.453 6.485 20.625 1.00 10.62 969 THR A CA 1
ATOM 744 C C . THR A 1 104 ? -0.826 6.776 21.419 1.00 15.54 969 THR A C 1
ATOM 745 O O . THR A 1 104 ? -1.897 6.239 21.106 1.00 14.49 969 THR A O 1
ATOM 749 N N . LYS A 1 105 ? -0.713 7.595 22.461 1.00 13.00 970 LYS A N 1
ATOM 750 C CA . LYS A 1 105 ? -1.840 7.854 23.345 1.00 15.33 970 LYS A CA 1
ATOM 751 C C . LYS A 1 105 ? -2.831 8.803 22.690 1.00 19.75 970 LYS A C 1
ATOM 752 O O . LYS A 1 105 ? -2.530 9.437 21.676 1.00 18.93 970 LYS A O 1
ATOM 758 N N . LYS A 1 106 ? -4.013 8.897 23.289 1.00 20.49 971 LYS A N 1
ATOM 759 C CA . LYS A 1 106 ? -5.035 9.841 22.850 1.00 22.06 971 LYS A CA 1
ATOM 760 C C . LYS A 1 106 ? -5.005 11.145 23.588 1.00 26.61 971 LYS A C 1
ATOM 761 O O . LYS A 1 106 ? -4.333 11.275 24.609 1.00 31.73 971 LYS A O 1
ATOM 767 N N . ALA A 1 107 ? -5.761 12.093 23.033 1.00 34.27 972 ALA A N 1
ATOM 768 C CA . ALA A 1 107 ? -6.316 13.260 23.722 1.00 44.74 972 ALA A CA 1
ATOM 769 C C . ALA A 1 107 ? -5.764 13.551 25.111 1.00 47.55 972 ALA A C 1
ATOM 770 O O . ALA A 1 107 ? -6.524 13.856 26.029 1.00 52.94 972 ALA A O 1
#

B-factor: mean 23.67, std 15.73, range [6.72, 88.32]

InterPro domains:
  IPR003598 Immunoglobulin subtype 2 [SM00408] (114-180)
  IPR003598 Immunoglobulin subtype 2 [SM00408] (208-276)
  IPR003598 Immunoglobulin subtype 2 [SM00408] (313-376)
  IPR003598 Immunoglobulin subtype 2 [SM00408] (402-465)
  IPR003598 Immunoglobulin subtype 2 [SM00408] (494-558)
  IPR003598 Immunoglobulin subtype 2 [SM00408] (584-657)
  IPR003599 Immunoglobulin domain subtype [SM00409] (108-192)
  IPR003599 Immunoglobulin domain subtype [SM00409] (202-290)
  IPR003599 Immunoglobulin domain subtype [SM00409] (307-387)
  IPR003599 Immunoglobulin domain subtype [SM00409] (396-476)
  IPR003599 Immunoglobulin domain subtype [SM00409] (488-569)
  IPR003599 Im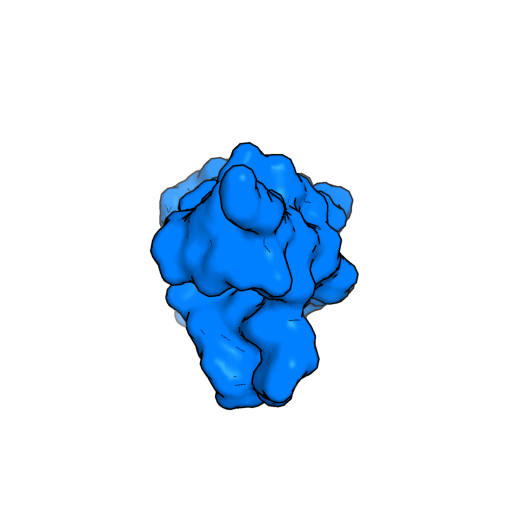munoglobulin domain subtype [SM00409] (578-668)
  IPR003961 Fibronectin type III [PF00041] (673-764)
  IPR003961 Fibronectin type III [PF00041] (878-967)
  IPR003961 Fibronectin type III [PF00041] (977-1061)
  IPR003961 Fibronectin type III [PS50853] (673-771)
  IPR003961 Fibronectin type III [PS50853] (776-873)
  IPR003961 Fibronectin type III [PS50853] (878-972)
  IPR003961 Fibronectin type III [PS50853] (977-1067)
  IPR003961 Fibronectin type III [SM00060] (671-757)

Sequence (99 aa):
EPSAAPTDVKATSSVSVSEEILVAWKHIKESLGRPQGFEVGYWKDMEQEDTAETVKTRGNESFVILTGLEGNTLYHFTVRAYNGAGYGPPSSEVSATTKKA

Secondary structure (DSSP, 8-state):
---S--EEEEEEE-SSS-EEEEEEPPPGGG---SEEEEEEEETTS-GGG-EEEE--SS--EEEE-SPPTT-EEEEEEEEEETTEE-PPPPPEEEEPPP-

Nearest PDB structures (foldseek):
  4n68-assembly1_A  TM=1.010E+00  e=7.075E-18  Homo sapiens
  5e53-assembly1_A  TM=9.532E-01  e=2.557E-10  Gallus gallus
  7mrq-assembly1_A  TM=9.752E-01  e=7.926E-10  Gallus gallus
  7mro-assembly1_A  TM=9.441E-01  e=4.880E-10  Danio rerio
  7mrk-assembly2_D  TM=9.690E-01  e=1.156E-09  Gallus gallus

Foldseek 3Di:
DQADEFAPWEWAADAQWKIKIFTHDDDCVRHDFQWKKKWKDFPVDDSVVTDIDTDGDPGGMDMGGRHHGQTKMKMWMWGAHPVGIYDIDDIYIDTYYHD

CATH classification: 2.60.40.10

Organism: Homo sapiens (NCBI:txid9606)

Radius of gyration: 13.32 Å; Cα contacts (8 Å, |Δi|>4): 263; chains: 1; bounding box: 36×27×24 Å